Protein AF-A0A7Y5SLQ0-F1 (afdb_monomer_lite)

pLDDT: mean 93.65, std 7.37, range [56.47, 98.31]

Structure (mmCIF, N/CA/C/O backbone):
data_AF-A0A7Y5SLQ0-F1
#
_entry.id   AF-A0A7Y5SLQ0-F1
#
loop_
_atom_site.group_PDB
_atom_site.id
_atom_site.type_symbol
_atom_site.label_atom_id
_atom_site.label_alt_id
_atom_site.label_comp_id
_atom_site.label_asym_id
_atom_site.label_entity_id
_atom_site.label_seq_id
_atom_site.pdbx_PDB_ins_code
_atom_site.Cartn_x
_atom_site.Cartn_y
_atom_site.Cartn_z
_atom_site.occupancy
_atom_site.B_iso_or_equiv
_atom_site.auth_seq_id
_atom_site.auth_comp_id
_atom_site.auth_asym_id
_atom_site.auth_atom_id
_atom_site.pdbx_PDB_model_num
ATOM 1 N N . MET A 1 1 ? 0.301 -6.568 3.315 1.00 83.69 1 MET A N 1
ATOM 2 C CA . MET A 1 1 ? 1.741 -6.262 3.24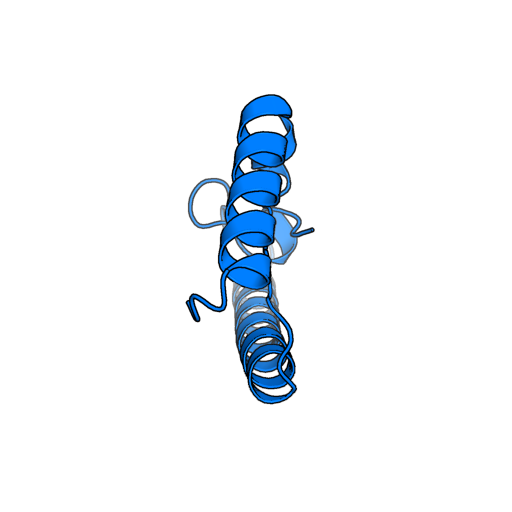3 1.00 83.69 1 MET A CA 1
ATOM 3 C C . MET A 1 1 ? 2.026 -5.979 1.787 1.00 83.69 1 MET A C 1
ATOM 5 O O . MET A 1 1 ? 1.639 -6.800 0.964 1.00 83.69 1 MET A O 1
ATOM 9 N N . ASP A 1 2 ? 2.589 -4.817 1.475 1.00 93.69 2 ASP A N 1
ATOM 10 C CA . ASP A 1 2 ? 2.728 -4.342 0.100 1.00 93.69 2 ASP A CA 1
ATOM 11 C C . ASP A 1 2 ? 4.203 -4.266 -0.274 1.00 93.69 2 ASP A C 1
ATOM 13 O O . ASP A 1 2 ? 4.932 -3.423 0.247 1.00 93.69 2 ASP A O 1
ATOM 17 N N . GLY A 1 3 ? 4.634 -5.123 -1.199 1.00 95.81 3 GLY A N 1
ATOM 18 C CA . GLY A 1 3 ? 5.965 -5.019 -1.792 1.00 95.81 3 GLY A CA 1
ATOM 19 C C . GLY A 1 3 ? 6.134 -3.685 -2.518 1.00 95.81 3 GLY A C 1
ATOM 20 O O . GLY A 1 3 ? 5.273 -3.297 -3.319 1.00 95.81 3 GLY A O 1
ATOM 21 N N . ASP A 1 4 ? 7.245 -2.992 -2.265 1.00 95.62 4 ASP A N 1
ATOM 22 C CA . ASP A 1 4 ? 7.439 -1.621 -2.752 1.00 95.62 4 ASP A CA 1
ATOM 23 C C . ASP A 1 4 ? 7.417 -1.545 -4.277 1.00 95.62 4 ASP A C 1
ATOM 25 O O . ASP A 1 4 ? 6.834 -0.630 -4.861 1.00 95.62 4 ASP A O 1
ATOM 29 N N . PHE A 1 5 ? 8.033 -2.528 -4.92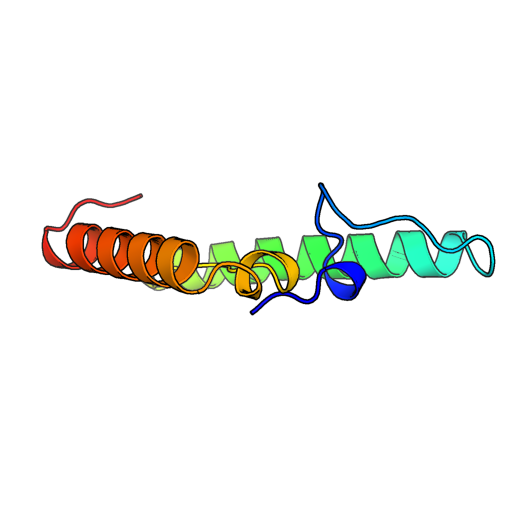9 1.00 96.50 5 PHE A N 1
ATOM 30 C CA . PHE A 1 5 ? 8.070 -2.604 -6.380 1.00 96.50 5 PHE A CA 1
ATOM 31 C C . PHE A 1 5 ? 6.696 -2.957 -6.962 1.00 96.50 5 PHE A C 1
ATOM 33 O O . PHE A 1 5 ? 6.155 -2.215 -7.778 1.00 96.50 5 PHE A O 1
ATOM 40 N N . TRP A 1 6 ? 6.103 -4.063 -6.505 1.00 96.56 6 TRP A N 1
ATOM 41 C CA . TRP A 1 6 ? 4.907 -4.668 -7.103 1.00 96.56 6 TRP A CA 1
ATOM 42 C C . TRP A 1 6 ? 3.642 -3.820 -6.989 1.00 96.56 6 TRP A C 1
ATOM 44 O O . TRP A 1 6 ? 2.768 -3.911 -7.854 1.00 96.56 6 TRP A O 1
ATOM 54 N N . HIS A 1 7 ? 3.545 -3.003 -5.942 1.00 96.69 7 HIS A N 1
ATOM 55 C CA . HIS A 1 7 ? 2.412 -2.104 -5.705 1.00 96.69 7 HIS A CA 1
ATOM 56 C C . HIS A 1 7 ? 2.768 -0.631 -5.966 1.00 96.69 7 HIS A C 1
ATOM 58 O O . HIS A 1 7 ? 1.928 0.262 -5.838 1.00 96.69 7 HIS A O 1
ATOM 64 N N . GLY A 1 8 ? 4.009 -0.367 -6.382 1.00 95.62 8 GLY A N 1
ATOM 65 C CA . GLY A 1 8 ? 4.487 0.958 -6.731 1.00 95.62 8 GLY A CA 1
ATOM 66 C C . GLY A 1 8 ? 4.469 1.923 -5.547 1.00 95.62 8 GLY A C 1
ATOM 67 O O . GLY A 1 8 ? 3.759 2.929 -5.603 1.00 95.62 8 GLY A O 1
ATOM 68 N N . ASN A 1 9 ? 5.237 1.649 -4.492 1.00 95.12 9 ASN A N 1
ATOM 69 C CA . ASN A 1 9 ? 5.408 2.572 -3.369 1.00 95.12 9 ASN A CA 1
ATOM 70 C C . ASN A 1 9 ? 5.850 3.954 -3.884 1.00 95.12 9 ASN A C 1
ATOM 72 O O . ASN A 1 9 ? 6.911 4.045 -4.502 1.00 95.12 9 ASN A O 1
ATOM 76 N N . PRO A 1 10 ? 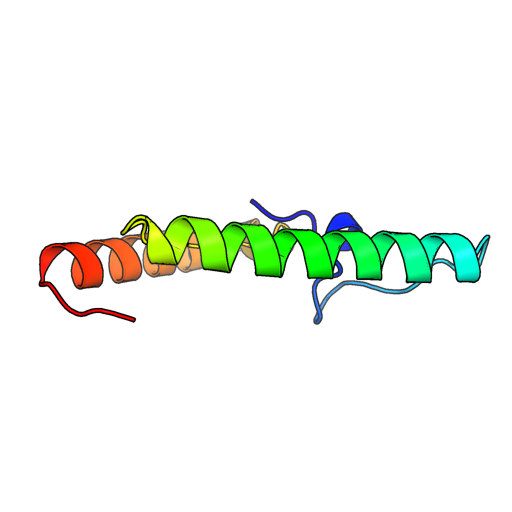5.111 5.042 -3.603 1.00 90.25 10 PRO A N 1
ATOM 77 C CA . PRO A 1 10 ? 5.467 6.386 -4.060 1.00 90.25 10 PRO A CA 1
ATOM 78 C C . PRO A 1 10 ? 6.884 6.844 -3.680 1.00 90.25 10 PRO A C 1
ATOM 80 O O . PRO A 1 10 ? 7.479 7.637 -4.402 1.00 90.25 10 PRO A O 1
ATOM 83 N N . LYS A 1 11 ? 7.439 6.348 -2.566 1.00 91.62 11 LYS A N 1
ATOM 84 C CA . LYS A 1 11 ? 8.783 6.714 -2.096 1.00 91.62 11 LYS A CA 1
ATOM 85 C C . LYS A 1 11 ? 9.882 5.928 -2.818 1.00 91.62 11 LYS A C 1
ATOM 87 O O . LYS A 1 11 ? 10.871 6.509 -3.266 1.00 91.62 11 LYS A O 1
ATOM 92 N N . CYS A 1 12 ? 9.700 4.615 -2.955 1.00 90.69 12 CYS A N 1
ATOM 93 C CA . CYS A 1 12 ? 10.769 3.689 -3.346 1.00 90.69 12 CYS A CA 1
ATOM 94 C C . CYS A 1 12 ? 10.657 3.164 -4.784 1.00 90.69 12 CYS A C 1
ATOM 96 O O . CYS A 1 12 ? 11.664 2.769 -5.364 1.00 90.69 12 CYS A O 1
ATOM 98 N N . TYR A 1 13 ? 9.467 3.172 -5.387 1.00 93.75 13 TYR A N 1
ATOM 99 C CA . TYR A 1 13 ? 9.270 2.635 -6.731 1.00 93.75 13 TYR A CA 1
ATOM 100 C C . TYR A 1 13 ? 9.952 3.495 -7.796 1.00 93.75 13 TYR A C 1
ATOM 102 O O . TYR A 1 13 ? 9.857 4.727 -7.791 1.00 93.75 13 TYR A O 1
ATOM 110 N N . ARG A 1 14 ? 10.611 2.827 -8.741 1.00 94.75 14 ARG A N 1
ATOM 111 C CA . ARG A 1 14 ? 11.177 3.405 -9.961 1.00 94.75 14 ARG A CA 1
ATOM 112 C C . ARG A 1 14 ? 10.840 2.471 -11.118 1.00 94.75 14 ARG A C 1
ATOM 114 O O . ARG A 1 14 ? 10.958 1.256 -10.975 1.00 94.75 14 ARG A O 1
ATOM 121 N N . VAL A 1 15 ? 10.407 3.036 -12.243 1.00 93.75 15 VAL A N 1
ATOM 122 C CA . VAL A 1 15 ? 10.052 2.242 -13.426 1.00 93.75 15 VAL A CA 1
ATOM 123 C C . VAL A 1 15 ? 11.324 1.595 -13.991 1.00 93.75 15 VAL A C 1
ATOM 125 O O . VAL A 1 15 ? 12.311 2.310 -14.197 1.00 93.75 15 VAL A O 1
ATOM 128 N N . PRO A 1 16 ? 11.342 0.271 -14.235 1.00 95.69 16 PRO A N 1
ATOM 129 C CA . PRO A 1 16 ? 12.467 -0.381 -14.898 1.00 95.69 16 PRO A CA 1
ATOM 130 C C . PRO A 1 16 ? 12.727 0.214 -16.283 1.00 95.69 16 PRO A C 1
ATOM 132 O O . PRO A 1 16 ? 11.792 0.538 -17.009 1.00 95.69 16 PRO A O 1
ATOM 135 N N . LYS A 1 17 ? 14.004 0.324 -16.669 1.00 96.00 17 LYS A N 1
ATOM 136 C CA . LYS A 1 17 ? 14.398 0.876 -17.978 1.00 96.00 17 LYS A CA 1
ATOM 137 C C . LYS A 1 17 ? 14.069 -0.056 -19.150 1.00 96.00 17 LYS A C 1
ATOM 139 O O . LYS A 1 17 ? 13.898 0.415 -20.268 1.00 96.00 17 LYS A O 1
ATOM 144 N N . SER A 1 18 ? 13.994 -1.364 -18.912 1.00 97.12 18 SER A N 1
ATOM 145 C CA . SER A 1 18 ? 13.580 -2.361 -19.903 1.00 97.12 18 SER A CA 1
ATOM 146 C C . SER A 1 18 ? 12.080 -2.636 -19.793 1.00 97.12 18 SER A C 1
ATOM 148 O O . SER A 1 18 ? 11.539 -2.676 -18.690 1.00 97.12 18 SER A O 1
ATOM 150 N N . ASN A 1 19 ? 11.403 -2.849 -20.928 1.00 96.62 19 ASN A N 1
ATOM 151 C CA . ASN A 1 19 ? 9.962 -3.145 -20.996 1.00 96.62 19 ASN A CA 1
ATOM 152 C C . ASN A 1 19 ? 9.087 -2.118 -20.248 1.00 96.62 19 ASN A C 1
ATOM 154 O O . ASN A 1 19 ? 8.151 -2.485 -19.535 1.00 96.62 19 ASN A O 1
ATOM 158 N N . VAL A 1 20 ? 9.406 -0.829 -20.405 1.00 97.25 20 VAL A N 1
ATOM 159 C CA . VAL A 1 20 ? 8.768 0.293 -19.692 1.00 97.25 20 VAL A CA 1
ATOM 160 C C . VAL A 1 20 ? 7.242 0.234 -19.782 1.00 97.25 20 VAL A C 1
ATOM 162 O O . VAL A 1 20 ? 6.572 0.296 -18.757 1.00 97.25 20 VAL A O 1
ATOM 165 N N . GLU A 1 21 ? 6.687 0.065 -20.985 1.00 97.88 21 GLU A N 1
ATOM 166 C CA . GLU A 1 21 ? 5.234 0.035 -21.198 1.00 97.88 21 GLU A CA 1
ATOM 167 C C . GLU A 1 21 ? 4.560 -1.102 -20.417 1.00 97.88 21 GLU A C 1
ATOM 169 O O . GLU A 1 21 ? 3.564 -0.886 -19.719 1.00 97.88 21 GLU A O 1
ATOM 17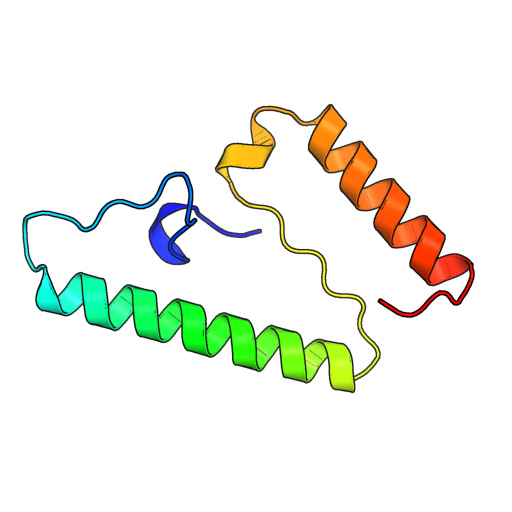4 N N . TYR A 1 22 ? 5.148 -2.302 -20.467 1.00 97.75 22 TYR A N 1
ATOM 175 C CA . TYR A 1 22 ? 4.663 -3.454 -19.713 1.00 97.75 22 TYR A CA 1
ATOM 176 C C . TYR A 1 22 ? 4.645 -3.163 -18.211 1.00 97.75 22 TYR A C 1
ATOM 178 O O . TYR A 1 22 ? 3.634 -3.407 -17.546 1.00 97.75 22 TYR A O 1
ATOM 186 N N . TRP A 1 23 ? 5.744 -2.632 -17.667 1.00 97.56 23 TRP A N 1
ATOM 187 C CA . TRP A 1 23 ? 5.852 -2.370 -16.234 1.00 97.56 23 TRP A CA 1
ATOM 188 C C . TRP A 1 23 ? 4.920 -1.260 -15.774 1.00 97.56 23 TRP A C 1
ATOM 190 O O . TRP A 1 23 ? 4.244 -1.434 -14.761 1.00 97.56 23 TRP A O 1
ATOM 200 N N . THR A 1 24 ? 4.810 -0.168 -16.528 1.00 96.50 24 THR A N 1
ATOM 201 C CA . THR A 1 24 ? 3.861 0.911 -16.236 1.00 96.50 24 THR A CA 1
ATOM 202 C C . THR A 1 24 ? 2.439 0.362 -16.160 1.00 96.50 24 THR A C 1
ATOM 204 O O . THR A 1 24 ? 1.801 0.468 -15.111 1.00 96.50 24 THR A O 1
ATOM 207 N N . LYS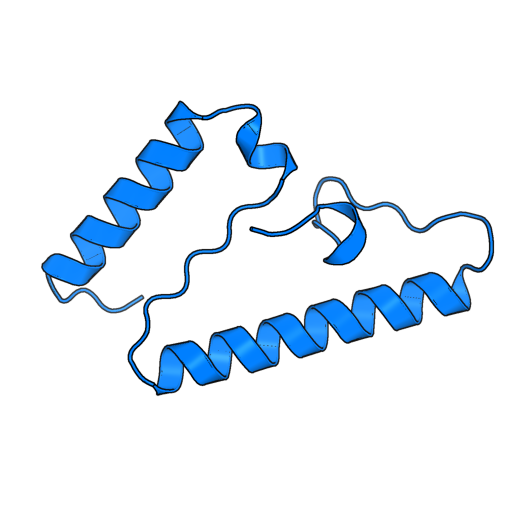 A 1 25 ? 1.987 -0.355 -17.198 1.00 97.94 25 LYS A N 1
ATOM 208 C CA . LYS A 1 25 ? 0.642 -0.944 -17.236 1.00 97.94 25 LYS A CA 1
ATOM 209 C C . LYS A 1 25 ? 0.412 -1.953 -16.108 1.00 97.94 25 LYS A C 1
ATOM 211 O O . LYS A 1 25 ? -0.663 -1.991 -15.507 1.00 97.94 25 LYS A O 1
ATOM 216 N N . LYS A 1 26 ? 1.417 -2.775 -15.788 1.00 97.44 26 LYS A N 1
ATOM 217 C CA . LYS A 1 26 ? 1.334 -3.772 -14.711 1.00 97.44 26 LYS A CA 1
ATOM 218 C C . LYS A 1 26 ? 1.175 -3.122 -13.339 1.00 97.44 26 LYS A C 1
ATOM 220 O O . LYS A 1 26 ? 0.300 -3.530 -12.573 1.00 97.44 26 LYS A O 1
ATOM 225 N N . ILE A 1 27 ? 1.991 -2.117 -13.033 1.00 97.94 27 ILE A N 1
ATOM 226 C CA . ILE A 1 27 ? 1.953 -1.431 -11.737 1.00 97.94 27 ILE A CA 1
ATOM 227 C C . ILE A 1 27 ? 0.684 -0.589 -11.595 1.00 97.94 27 ILE A C 1
ATOM 229 O O . ILE A 1 27 ? 0.058 -0.611 -10.534 1.00 97.94 27 ILE A O 1
ATOM 233 N N . GLU A 1 28 ? 0.234 0.078 -12.657 1.00 97.25 28 GLU A N 1
ATOM 234 C CA . GLU A 1 28 ? -1.062 0.765 -12.675 1.00 97.25 28 GLU A CA 1
ATOM 235 C C . GLU A 1 28 ? -2.225 -0.201 -12.430 1.00 97.25 28 GLU A C 1
ATOM 237 O O . GLU A 1 28 ? -3.084 0.063 -11.584 1.00 97.25 28 GLU A O 1
ATOM 242 N N . GLY A 1 29 ? -2.220 -1.361 -13.094 1.00 98.31 29 GLY A N 1
ATOM 243 C CA . GLY A 1 29 ? -3.216 -2.409 -12.882 1.00 98.31 29 GLY A CA 1
ATOM 244 C C . GLY A 1 29 ? -3.240 -2.925 -11.441 1.00 98.31 29 GLY A C 1
ATOM 245 O O . GLY A 1 29 ? -4.315 -3.105 -10.862 1.00 98.31 29 GLY A O 1
ATOM 246 N N . ASN A 1 30 ? -2.070 -3.112 -10.824 1.00 97.88 30 ASN A N 1
ATOM 247 C CA . ASN A 1 30 ? -1.973 -3.513 -9.422 1.00 97.88 30 ASN A CA 1
ATOM 248 C C . ASN A 1 30 ? -2.527 -2.433 -8.481 1.00 97.88 30 ASN A C 1
ATOM 250 O O . ASN A 1 30 ? -3.386 -2.746 -7.657 1.00 97.88 30 ASN A O 1
ATOM 254 N N . ARG A 1 31 ? -2.155 -1.160 -8.669 1.00 96.44 31 ARG A N 1
ATOM 255 C CA . ARG A 1 31 ? -2.694 -0.030 -7.887 1.00 96.44 31 ARG A CA 1
ATOM 256 C C . ARG A 1 31 ? -4.214 0.104 -8.018 1.00 96.44 31 ARG A C 1
ATOM 258 O O . ARG A 1 31 ? -4.911 0.361 -7.033 1.00 96.44 31 ARG A O 1
ATOM 265 N N . ALA A 1 32 ? -4.756 -0.092 -9.220 1.00 97.88 32 ALA A N 1
ATOM 266 C CA . ALA A 1 32 ? -6.199 -0.077 -9.446 1.00 97.88 32 ALA A CA 1
ATOM 267 C C . ALA A 1 32 ? -6.900 -1.221 -8.692 1.00 97.88 32 ALA A C 1
ATOM 269 O O . ALA A 1 32 ? -7.924 -1.003 -8.032 1.00 97.88 32 ALA A O 1
ATOM 270 N N . ARG A 1 33 ? -6.323 -2.431 -8.730 1.00 97.88 33 ARG A N 1
ATOM 271 C CA . ARG A 1 33 ? -6.819 -3.594 -7.982 1.00 97.88 33 ARG A CA 1
ATOM 272 C C . ARG A 1 33 ? -6.766 -3.354 -6.470 1.00 97.88 33 ARG A C 1
ATOM 274 O O . ARG A 1 33 ? -7.757 -3.601 -5.787 1.00 97.88 33 ARG A O 1
ATOM 281 N N . ASP A 1 34 ? -5.674 -2.786 -5.967 1.00 97.00 34 ASP A N 1
ATOM 282 C CA . ASP A 1 34 ? -5.498 -2.418 -4.559 1.00 97.00 34 ASP A CA 1
ATOM 283 C C . ASP A 1 34 ? -6.573 -1.450 -4.063 1.00 97.00 34 ASP A C 1
ATOM 285 O O . ASP A 1 34 ? -7.176 -1.662 -3.003 1.00 97.00 34 ASP A O 1
ATOM 289 N N . LYS A 1 35 ? -6.867 -0.412 -4.856 1.00 96.56 35 LYS A N 1
ATOM 290 C CA . LYS A 1 35 ? -7.936 0.550 -4.562 1.00 96.56 35 LYS A CA 1
ATOM 291 C C . LYS A 1 35 ? -9.303 -0.136 -4.529 1.00 96.56 35 LYS A C 1
ATOM 293 O O . LYS A 1 35 ? -10.086 0.104 -3.608 1.00 96.56 35 LYS A O 1
ATOM 298 N N . LYS A 1 36 ? -9.588 -1.018 -5.496 1.00 98.19 36 LYS A N 1
ATOM 299 C CA . LYS A 1 36 ? -10.843 -1.787 -5.554 1.00 98.19 36 LYS A CA 1
ATOM 300 C C . LYS A 1 36 ? -11.007 -2.698 -4.334 1.00 98.19 36 LYS A C 1
ATOM 302 O O . LYS A 1 36 ? -12.082 -2.709 -3.730 1.00 98.19 36 LYS A O 1
ATOM 307 N N . HIS A 1 37 ? -9.963 -3.434 -3.959 1.00 97.50 37 HIS A N 1
ATOM 308 C CA . HIS A 1 37 ? -9.989 -4.340 -2.809 1.00 97.50 37 HIS A CA 1
ATOM 309 C C . HIS A 1 37 ? -10.173 -3.567 -1.505 1.00 97.50 37 HIS A C 1
ATOM 311 O O . HIS A 1 37 ? -11.078 -3.882 -0.740 1.00 97.50 37 HIS A O 1
ATOM 317 N N . THR A 1 38 ? -9.407 -2.491 -1.306 1.00 96.88 38 THR A N 1
ATOM 318 C CA . THR A 1 38 ? -9.528 -1.626 -0.123 1.00 96.88 38 THR A CA 1
ATOM 319 C C . THR A 1 38 ? -10.945 -1.069 0.012 1.00 96.88 38 THR A C 1
ATOM 321 O O . THR A 1 38 ? -11.539 -1.156 1.083 1.00 96.88 38 THR A O 1
ATOM 324 N N . LYS A 1 39 ? -11.534 -0.560 -1.081 1.00 97.75 39 LYS A N 1
ATOM 325 C CA . LYS A 1 39 ? -12.918 -0.059 -1.083 1.00 97.75 39 LYS A CA 1
ATOM 326 C C . LYS A 1 39 ? -13.930 -1.156 -0.743 1.00 97.75 39 LYS A C 1
ATOM 328 O O . LYS A 1 39 ? -14.877 -0.906 -0.004 1.00 97.75 39 LYS A O 1
ATOM 333 N N . THR A 1 40 ? -13.741 -2.355 -1.289 1.00 98.12 40 THR A N 1
ATOM 334 C CA . THR A 1 40 ? -14.644 -3.491 -1.055 1.00 98.12 40 THR A CA 1
ATOM 335 C C . THR A 1 40 ? -14.592 -3.943 0.400 1.00 98.12 40 THR A C 1
ATOM 337 O O . THR A 1 40 ? -15.640 -4.071 1.021 1.00 98.12 40 THR A O 1
ATOM 340 N N . LEU A 1 41 ? -13.391 -4.103 0.958 1.00 96.88 41 LEU A N 1
ATOM 341 C CA . LEU A 1 41 ? -13.188 -4.479 2.356 1.00 96.88 41 LEU A CA 1
ATOM 342 C C . LEU A 1 41 ? -13.770 -3.430 3.309 1.00 96.88 41 LEU A C 1
ATOM 344 O O . LEU A 1 41 ? -14.551 -3.787 4.186 1.00 96.88 41 LEU A O 1
ATOM 348 N N . LYS A 1 42 ? -13.496 -2.139 3.074 1.00 95.12 42 LYS A N 1
ATOM 349 C CA . LYS A 1 42 ? -14.094 -1.052 3.865 1.00 95.12 42 LYS A CA 1
ATOM 350 C C . LYS A 1 42 ? -15.625 -1.092 3.848 1.00 95.12 42 LYS A C 1
ATOM 352 O O . LYS A 1 42 ? -16.250 -0.943 4.889 1.00 95.12 42 LYS A O 1
ATOM 357 N N . ARG A 1 43 ? -16.243 -1.338 2.685 1.00 96.12 43 ARG A N 1
ATOM 358 C CA . ARG A 1 43 ? -17.709 -1.451 2.566 1.00 96.12 43 ARG A CA 1
ATOM 359 C C . ARG A 1 43 ? -18.281 -2.652 3.324 1.00 96.12 43 ARG A C 1
ATOM 361 O O . ARG A 1 43 ? -19.422 -2.601 3.755 1.00 96.12 43 ARG A O 1
ATOM 368 N N . LEU A 1 44 ? -17.498 -3.714 3.479 1.00 96.38 44 LEU A N 1
ATOM 369 C CA . LEU A 1 44 ? -17.856 -4.890 4.271 1.00 96.38 44 LEU A CA 1
ATOM 370 C C . LEU A 1 44 ? -17.584 -4.697 5.778 1.00 96.38 44 LEU A C 1
ATOM 372 O O . LEU A 1 44 ? -17.652 -5.663 6.527 1.00 96.38 44 LEU A O 1
ATOM 376 N N . GLY A 1 45 ? -17.248 -3.480 6.220 1.00 93.19 45 GLY A N 1
ATOM 377 C CA . GLY A 1 45 ? -16.983 -3.159 7.626 1.00 93.19 45 GLY A CA 1
ATOM 378 C C . GLY A 1 45 ? -15.545 -3.419 8.082 1.00 93.19 45 GLY A C 1
ATOM 379 O O . GLY A 1 45 ? -15.215 -3.180 9.242 1.00 93.19 45 GLY A O 1
ATOM 380 N N . TRP A 1 46 ? -14.654 -3.865 7.192 1.00 94.25 46 TRP A N 1
ATOM 381 C CA . TRP A 1 46 ? -13.266 -4.138 7.560 1.00 94.25 46 TRP A CA 1
ATOM 382 C C . TRP A 1 46 ? -12.442 -2.857 7.667 1.00 94.25 46 TRP A C 1
ATOM 384 O O . TRP A 1 46 ? -12.429 -2.016 6.762 1.00 94.25 46 TRP A O 1
ATOM 394 N N . HIS A 1 47 ? -11.650 -2.761 8.732 1.00 92.19 47 HIS A N 1
ATOM 395 C CA . HIS A 1 47 ? -10.588 -1.768 8.843 1.00 92.19 47 HIS A CA 1
ATOM 396 C C . HIS A 1 47 ? -9.340 -2.250 8.096 1.00 92.19 47 HIS A C 1
ATOM 398 O O . HIS A 1 47 ? -8.703 -3.231 8.469 1.00 92.19 47 HIS A O 1
ATOM 404 N N . VAL A 1 48 ? -8.990 -1.557 7.010 1.00 94.38 48 VAL A N 1
ATOM 405 C CA . VAL A 1 48 ? -7.860 -1.934 6.149 1.00 94.38 48 VAL A CA 1
ATOM 406 C C . VAL A 1 48 ? -6.617 -1.140 6.532 1.00 94.38 48 VAL A C 1
ATOM 408 O O . VAL A 1 48 ? -6.572 0.078 6.354 1.00 94.38 48 VAL A O 1
ATOM 411 N N . ILE A 1 49 ? -5.577 -1.840 6.982 1.00 94.69 49 ILE A N 1
ATOM 412 C CA . ILE A 1 49 ? -4.252 -1.272 7.242 1.00 94.69 49 ILE A CA 1
ATOM 413 C C . ILE A 1 49 ? -3.291 -1.794 6.176 1.00 94.69 49 ILE A C 1
ATOM 415 O O . ILE A 1 49 ? -3.150 -3.000 5.985 1.00 94.69 49 ILE A O 1
ATOM 419 N N . ARG A 1 50 ? -2.606 -0.880 5.482 1.00 93.69 50 ARG A N 1
ATOM 420 C CA . ARG A 1 50 ? -1.553 -1.218 4.514 1.00 93.69 50 ARG A CA 1
ATOM 421 C C . ARG A 1 50 ? -0.194 -0.769 5.039 1.00 93.69 50 ARG A C 1
ATOM 423 O O . ARG A 1 50 ? -0.036 0.369 5.502 1.00 93.69 50 ARG A O 1
ATOM 430 N N . ILE A 1 51 ? 0.765 -1.686 4.979 1.00 95.50 51 ILE A N 1
ATOM 431 C CA . ILE A 1 51 ? 2.158 -1.505 5.385 1.00 95.50 51 ILE A CA 1
ATOM 432 C C . ILE A 1 51 ? 3.020 -1.825 4.170 1.00 95.50 51 ILE A C 1
ATOM 434 O O . ILE A 1 51 ? 2.861 -2.892 3.574 1.00 95.50 51 ILE A O 1
ATOM 438 N N . TRP A 1 52 ? 3.880 -0.877 3.813 1.00 96.56 52 TRP A N 1
ATOM 439 C CA . TRP A 1 52 ? 4.878 -1.031 2.763 1.00 96.56 52 TRP A CA 1
ATOM 440 C C . TRP A 1 52 ? 6.048 -1.867 3.268 1.00 96.56 52 TRP A C 1
ATOM 442 O O . TRP A 1 52 ? 6.444 -1.727 4.423 1.00 96.56 52 TRP A O 1
ATOM 452 N N . GLU A 1 53 ? 6.633 -2.675 2.395 1.00 96.06 53 GLU A N 1
ATOM 453 C CA . GLU A 1 53 ? 7.817 -3.488 2.679 1.00 96.06 53 GLU A CA 1
ATOM 454 C C . GLU A 1 53 ? 8.969 -2.649 3.249 1.00 96.06 53 GLU A C 1
ATOM 456 O O . GLU A 1 53 ? 9.525 -2.995 4.287 1.00 96.06 53 GLU A O 1
ATOM 461 N N . SER A 1 54 ? 9.268 -1.487 2.658 1.00 94.81 54 SER A N 1
ATOM 462 C CA . SER A 1 54 ? 10.288 -0.566 3.186 1.00 94.81 54 SER A CA 1
ATOM 463 C C . SER A 1 54 ? 10.039 -0.085 4.609 1.00 94.81 54 SER A C 1
ATOM 465 O O . SER A 1 54 ? 11.006 0.245 5.296 1.00 94.81 54 SER A O 1
ATOM 467 N N . ALA A 1 55 ? 8.779 -0.006 5.047 1.00 95.00 55 ALA A N 1
ATOM 468 C CA . ALA A 1 55 ? 8.458 0.426 6.403 1.00 95.00 55 ALA A CA 1
ATOM 469 C C . ALA A 1 55 ? 8.858 -0.622 7.446 1.00 95.00 55 ALA A C 1
ATOM 471 O O . ALA A 1 55 ? 9.093 -0.254 8.587 1.00 95.00 55 ALA A O 1
ATOM 472 N N . LEU A 1 56 ? 9.003 -1.895 7.061 1.00 93.75 56 LEU A N 1
ATOM 473 C CA . LEU A 1 56 ? 9.428 -2.959 7.974 1.00 93.75 56 LEU A CA 1
ATOM 474 C C . LEU A 1 56 ? 10.873 -2.812 8.460 1.00 93.75 56 LEU A C 1
ATOM 476 O O . LEU A 1 56 ? 11.264 -3.495 9.394 1.00 93.75 56 LEU A O 1
ATOM 480 N N . ARG A 1 57 ? 11.662 -1.907 7.868 1.00 94.50 57 ARG A N 1
ATOM 481 C CA . ARG A 1 57 ? 12.980 -1.539 8.409 1.00 94.50 57 ARG A CA 1
ATOM 482 C C . ARG A 1 57 ? 12.894 -0.831 9.764 1.00 94.50 57 ARG A C 1
ATOM 484 O O . ARG A 1 57 ? 13.904 -0.744 10.450 1.00 94.50 57 ARG A O 1
ATOM 491 N N . ASP A 1 58 ? 11.719 -0.319 10.118 1.00 96.62 58 ASP A N 1
ATOM 492 C CA . ASP A 1 58 ? 11.418 0.283 11.413 1.00 96.62 58 ASP A CA 1
ATOM 493 C C . ASP A 1 58 ? 10.205 -0.435 12.023 1.00 96.62 58 ASP A C 1
ATOM 495 O O . ASP A 1 58 ? 9.044 -0.045 11.854 1.00 96.62 58 ASP A O 1
ATOM 499 N N . GLU A 1 59 ? 10.488 -1.555 12.685 1.00 96.19 59 GLU A N 1
ATOM 500 C CA . GLU A 1 59 ? 9.468 -2.425 13.268 1.00 96.19 59 GLU A CA 1
ATOM 501 C C . GLU A 1 59 ? 8.639 -1.711 14.340 1.00 96.19 59 GLU A C 1
ATOM 503 O O . GLU A 1 59 ? 7.423 -1.906 14.398 1.00 96.19 59 GLU A O 1
ATOM 508 N N . GLU A 1 60 ? 9.251 -0.832 15.141 1.00 97.56 60 GLU A N 1
ATOM 509 C CA . GLU A 1 60 ? 8.542 -0.123 16.210 1.00 97.56 60 GLU A CA 1
ATOM 510 C C . GLU A 1 60 ? 7.574 0.921 15.644 1.00 97.56 60 GLU A C 1
ATOM 512 O O . GLU A 1 60 ? 6.432 1.031 16.108 1.00 97.56 60 GLU A O 1
ATOM 517 N N . ALA A 1 61 ? 7.959 1.640 14.583 1.00 95.50 61 ALA A N 1
ATOM 518 C CA . ALA A 1 61 ? 7.041 2.540 13.890 1.00 95.50 61 ALA A CA 1
ATOM 519 C C . ALA A 1 61 ? 5.854 1.779 13.275 1.00 95.50 61 ALA A C 1
ATOM 521 O O . ALA A 1 61 ? 4.703 2.234 13.346 1.00 95.50 61 ALA A O 1
ATOM 522 N N . VAL A 1 62 ? 6.102 0.601 12.692 1.00 96.69 62 VAL A N 1
ATOM 523 C CA . VAL A 1 62 ? 5.043 -0.263 12.149 1.00 96.69 62 VAL A CA 1
ATOM 524 C C . VAL A 1 62 ? 4.124 -0.767 13.261 1.00 96.69 62 VAL A C 1
ATOM 526 O O . VAL A 1 62 ? 2.901 -0.660 13.128 1.00 96.69 62 VAL A O 1
ATOM 529 N N . ALA A 1 63 ? 4.683 -1.255 14.369 1.00 97.19 63 ALA A N 1
ATOM 530 C CA . ALA A 1 63 ? 3.922 -1.730 15.517 1.00 97.19 63 ALA A CA 1
ATOM 531 C C . ALA A 1 63 ? 3.061 -0.609 16.113 1.00 97.19 63 ALA A C 1
ATOM 533 O O . ALA A 1 63 ? 1.862 -0.797 16.323 1.00 97.19 63 ALA A O 1
ATOM 534 N N . THR A 1 64 ? 3.623 0.588 16.286 1.00 97.12 64 THR A N 1
ATOM 535 C CA . THR A 1 64 ? 2.899 1.783 16.745 1.00 97.12 64 THR A CA 1
ATOM 536 C C . THR A 1 64 ? 1.726 2.118 15.827 1.00 97.12 64 THR A C 1
ATOM 538 O O . THR A 1 64 ? 0.606 2.336 16.296 1.00 97.12 64 THR A O 1
ATOM 541 N N . LYS A 1 65 ? 1.934 2.091 14.505 1.00 95.00 65 LYS A N 1
ATOM 542 C CA . LYS A 1 65 ? 0.867 2.330 13.525 1.00 95.00 65 LYS A CA 1
ATOM 543 C C . LYS A 1 65 ? -0.257 1.294 13.627 1.00 95.00 65 LYS A C 1
ATOM 545 O O . LYS A 1 65 ? -1.428 1.669 13.537 1.00 95.00 65 LYS A O 1
ATOM 550 N N . ILE A 1 66 ? 0.084 0.015 13.799 1.00 95.56 66 ILE A N 1
ATOM 551 C CA . ILE A 1 66 ? -0.895 -1.071 13.954 1.00 95.56 66 ILE A CA 1
ATOM 552 C C . ILE A 1 66 ? -1.679 -0.893 15.258 1.00 95.56 66 ILE A C 1
ATOM 554 O O . ILE A 1 66 ? -2.907 -0.855 15.210 1.00 95.56 66 ILE A O 1
ATOM 558 N N . ARG A 1 67 ? -0.994 -0.692 16.393 1.00 96.19 67 ARG A N 1
ATOM 559 C CA . ARG A 1 67 ? -1.627 -0.447 17.702 1.00 96.19 67 ARG A CA 1
ATOM 560 C C . ARG A 1 67 ? -2.599 0.730 17.634 1.00 96.19 67 ARG A C 1
ATOM 562 O O . ARG A 1 67 ? -3.753 0.592 18.024 1.00 96.19 67 ARG A O 1
ATOM 569 N N . ALA A 1 68 ? -2.182 1.859 17.059 1.00 93.69 68 ALA A N 1
ATOM 570 C CA . ALA A 1 68 ? -3.038 3.037 16.925 1.00 93.69 68 ALA A CA 1
ATOM 571 C C . ALA A 1 68 ? -4.288 2.766 16.070 1.00 93.69 68 ALA A C 1
ATOM 573 O O . ALA A 1 68 ? -5.375 3.249 16.382 1.00 93.69 68 ALA A O 1
ATOM 574 N N . ALA A 1 6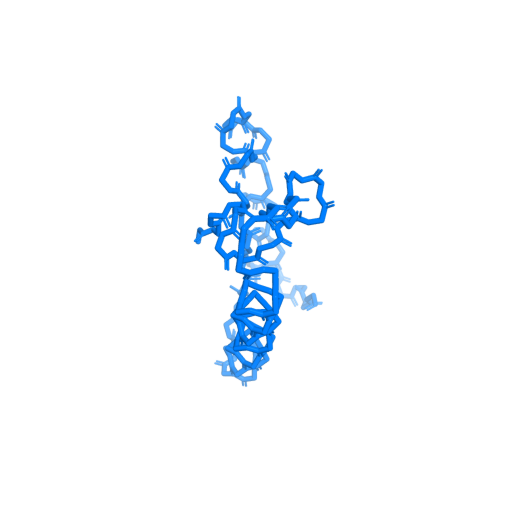9 ? -4.153 1.994 14.988 1.00 92.62 69 ALA A N 1
ATOM 575 C CA . ALA A 1 69 ? -5.288 1.621 14.149 1.00 92.62 69 ALA A CA 1
ATOM 576 C C . ALA A 1 69 ? -6.256 0.654 14.852 1.00 92.62 69 ALA A C 1
ATOM 578 O O . ALA A 1 69 ? -7.465 0.797 14.686 1.00 92.62 69 ALA A O 1
ATOM 579 N N . MET A 1 70 ? -5.744 -0.277 15.662 1.00 93.25 70 MET A N 1
ATOM 580 C CA . MET A 1 70 ? -6.573 -1.155 16.492 1.00 93.25 70 MET A CA 1
ATOM 581 C C . MET A 1 70 ? -7.341 -0.366 17.557 1.00 93.25 70 MET A C 1
ATOM 583 O O . MET A 1 70 ? -8.541 -0.569 17.701 1.00 93.25 70 MET A O 1
ATOM 587 N N . MET A 1 71 ? -6.687 0.573 18.248 1.00 93.38 71 MET A N 1
ATOM 588 C CA . MET A 1 71 ? -7.338 1.394 19.278 1.00 93.38 71 MET A CA 1
ATOM 589 C C . MET A 1 71 ? -8.490 2.234 18.714 1.00 93.38 71 MET A C 1
ATOM 591 O O . MET A 1 71 ? -9.568 2.250 19.300 1.00 93.38 71 MET A O 1
ATOM 595 N N . ARG A 1 72 ? -8.312 2.868 17.544 1.00 88.44 72 ARG A N 1
ATOM 596 C CA . ARG A 1 72 ? -9.403 3.608 16.876 1.00 88.44 72 ARG A CA 1
ATOM 597 C C . ARG A 1 72 ? -10.596 2.713 16.549 1.00 88.44 72 ARG A C 1
ATOM 599 O O . ARG A 1 72 ? -11.735 3.108 16.768 1.00 88.44 72 ARG A O 1
ATOM 606 N N . HIS A 1 73 ? -10.326 1.496 16.073 1.00 86.62 73 HIS A N 1
ATOM 607 C CA . HIS A 1 73 ? -11.377 0.532 15.767 1.00 86.62 73 HIS A CA 1
ATOM 608 C C . HIS A 1 73 ? -12.158 0.110 17.021 1.00 86.62 73 HIS A C 1
ATOM 610 O O . HIS A 1 73 ? -13.385 0.097 16.987 1.00 86.62 73 HIS A O 1
ATOM 616 N N . ILE A 1 74 ? -11.462 -0.180 18.128 1.00 88.31 74 ILE A N 1
ATOM 617 C CA . ILE A 1 74 ? -12.086 -0.548 19.412 1.00 88.31 74 ILE A CA 1
ATOM 618 C C . ILE A 1 74 ? -12.961 0.594 19.948 1.00 88.31 74 ILE A C 1
ATOM 620 O O . ILE A 1 74 ? -14.055 0.344 20.444 1.00 88.31 74 ILE A O 1
ATOM 624 N N . ASN A 1 75 ? -12.514 1.843 19.801 1.00 87.81 75 ASN A N 1
ATOM 625 C CA . ASN A 1 75 ? -13.226 3.022 20.300 1.00 87.81 75 ASN A CA 1
ATOM 626 C C . ASN A 1 75 ? -14.389 3.482 19.396 1.00 87.81 75 ASN A C 1
ATOM 628 O O . ASN A 1 75 ? -15.041 4.477 19.704 1.00 87.81 75 ASN A O 1
ATOM 632 N N . GLY A 1 76 ? -14.662 2.792 18.282 1.00 76.31 76 GLY A N 1
ATOM 633 C CA . GLY A 1 76 ? -15.748 3.143 17.359 1.00 76.31 76 GLY A CA 1
ATOM 634 C C . GLY A 1 76 ? -15.465 4.356 16.461 1.00 76.31 76 GLY A C 1
ATOM 635 O O . GLY A 1 76 ? -16.360 4.823 15.754 1.00 76.31 76 GLY A O 1
ATOM 636 N N . GLU A 1 77 ? -14.230 4.862 16.437 1.00 67.00 77 GLU A N 1
ATOM 637 C CA . GLU A 1 77 ? -13.830 5.970 15.570 1.00 67.00 77 GLU A CA 1
ATOM 638 C C . GLU A 1 77 ? -13.611 5.457 14.141 1.00 67.00 77 GLU A C 1
ATOM 640 O O . GLU A 1 77 ? -12.638 4.762 13.836 1.00 67.00 77 GLU A O 1
ATOM 645 N N . THR A 1 78 ? -14.530 5.790 13.235 1.00 60.41 78 THR A N 1
ATOM 646 C CA . THR A 1 78 ? -14.429 5.361 11.832 1.00 60.41 78 THR A CA 1
ATOM 647 C C . THR A 1 78 ? -13.459 6.278 11.065 1.00 60.41 78 THR A C 1
ATOM 649 O O . THR A 1 78 ? -13.610 7.495 11.117 1.00 60.41 78 THR A O 1
ATOM 652 N N . THR A 1 79 ? -12.466 5.706 10.358 1.00 56.47 79 THR A N 1
ATOM 653 C CA . THR A 1 79 ? -11.475 6.432 9.514 1.00 56.47 79 THR A CA 1
ATOM 654 C C . THR A 1 79 ? -11.819 6.459 8.021 1.00 56.47 79 THR A C 1
ATOM 656 O O . THR A 1 79 ? -12.010 5.372 7.410 1.00 56.47 79 THR A O 1
#

Foldseek 3Di:
DAECAQQPPVVPYDQDPPPRVVSVVRNVVSVVVVVVVCVVCVVVVDDDDDDYPVCVVPVVVVVVVVVVSVVCVVVVNDD

Radius of gyration: 15.13 Å; chains: 1; bounding box: 32×13×42 Å

Sequence (79 aa):
MDGDFWHGNPKCYRVPKSNVEYWTKKIEGNRARDKKHTKTLKRLGWHVIRIWESALRDEEAVATKIRAAMMRHINGETT

Secondary structure (DSSP, 8-state):
-B-TTTTT-TTT----SSSHHHHHHHHHHHHHHHHHHHHHHHHTT------BGGGGGSHHHHHHHHHHHHHHHHTT---